Protein AF-A0A0S9C1H2-F1 (afdb_monomer)

Mean predicted aligned error: 11.27 Å

Sequence (75 aa):
MAYRLFTGPDDRAFCERVSAALAEGYVLHGNPSATYNGINVIAAQAVVLPAAVASADAAVANAVDDLEFDGEGHA

Secondary structure (DSSP, 8-state):
--EEEEEEESSHHHHHHHHHHHHTT-EE-S--EEEE-SSSEEEEEEEE-HHHHHHHHHHHHHHHHTT--------

Foldseek 3Di:
DFKDKDKDFPDPVSVVVVVVVVVVQWDWDDDWDWDDPPPTIMIMTMTGHVVVVVVVVVVVVVVVVVPPDPPPDDD

pLDDT: mean 80.56, std 14.83, range [50.22, 95.0]

Solvent-accessible surface area (backbone atoms only — not comparable to full-atom values): 4493 Å² total; per-residue (Å²): 132,42,66,48,75,48,72,42,56,76,44,70,70,48,54,50,54,55,50,50,42,44,75,74,58,30,41,75,54,73,77,72,48,76,49,74,75,88,84,52,48,34,32,34,42,41,33,30,31,58,77,51,49,53,55,50,52,51,52,51,55,54,58,57,62,78,60,72,70,85,75,77,85,80,134

Nearest PDB structures (foldseek):
  2zho-assembly2_C  TM=4.070E-01  e=1.874E-01  Thermus thermophilus
  8ucg-assembly1_B  TM=5.460E-01  e=6.797E-01  Palaeococcus pacificus DY20341
  3ibw-assembly1_B  TM=4.190E-01  e=7.785E-01  Chlorobaculum tepidum
  3ab4-assembly2_F  TM=4.426E-01  e=6.797E-01  Corynebacterium glutamicum
  3ta0-assembly2_E  TM=3.813E-01  e=5.198E+00  Archaeoglobus fulgidus DSM 4304

Radius of gyration: 20.22 Å; Cα contacts (8 Å, |Δi|>4): 89; chains: 1; bounding box: 68×20×34 Å

Structure (mmCIF, N/CA/C/O backbone):
data_AF-A0A0S9C1H2-F1
#
_entry.id   AF-A0A0S9C1H2-F1
#
loop_
_atom_site.group_PDB
_atom_site.id
_atom_site.type_symbol
_atom_site.label_atom_id
_atom_site.label_alt_id
_atom_site.label_comp_id
_atom_site.label_asym_id
_atom_site.label_entity_id
_atom_site.label_seq_id
_atom_site.pdbx_PDB_ins_code
_atom_site.Cartn_x
_atom_site.Cartn_y
_atom_site.Cartn_z
_atom_site.occupancy
_atom_site.B_iso_or_equiv
_atom_site.auth_seq_id
_atom_site.auth_comp_id
_atom_site.auth_asym_id
_atom_site.auth_atom_id
_atom_site.pdbx_PDB_model_num
ATOM 1 N N . MET A 1 1 ? -11.638 10.409 3.448 1.00 57.72 1 MET A N 1
ATOM 2 C CA . MET A 1 1 ? -11.748 9.281 2.496 1.00 57.72 1 MET A CA 1
ATOM 3 C C . MET A 1 1 ? -10.878 8.152 3.022 1.00 57.72 1 MET A C 1
ATOM 5 O O . MET A 1 1 ? -9.714 8.398 3.295 1.00 57.72 1 MET A O 1
ATOM 9 N N . ALA A 1 2 ? -11.458 6.972 3.251 1.00 83.00 2 ALA A N 1
ATOM 10 C CA . ALA A 1 2 ? -10.813 5.852 3.946 1.00 83.00 2 ALA A CA 1
ATOM 11 C C . ALA A 1 2 ? -9.870 5.023 3.071 1.00 83.00 2 ALA A C 1
ATOM 13 O O . ALA A 1 2 ? -9.224 4.129 3.587 1.00 83.00 2 ALA A O 1
ATOM 14 N N . TYR A 1 3 ? -9.848 5.244 1.760 1.00 85.94 3 TYR A N 1
ATOM 15 C CA . TYR A 1 3 ? -9.230 4.351 0.787 1.00 85.94 3 TYR A CA 1
ATOM 16 C C . TYR A 1 3 ? -8.196 5.104 -0.039 1.00 85.94 3 TYR A C 1
ATOM 18 O O . TYR A 1 3 ? -8.454 6.224 -0.490 1.00 85.94 3 TYR A O 1
ATOM 26 N N . ARG A 1 4 ? -7.048 4.471 -0.274 1.00 89.81 4 ARG A N 1
ATOM 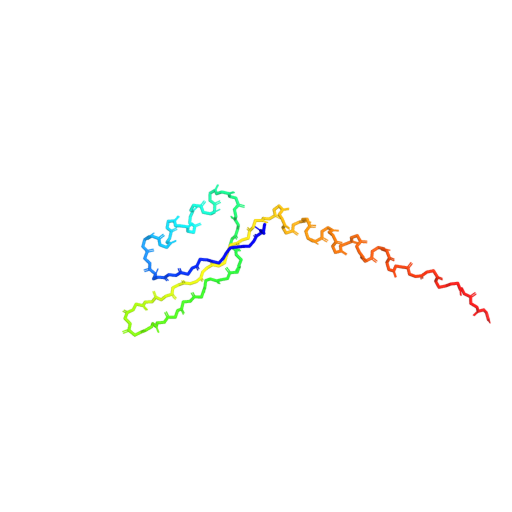27 C CA . ARG A 1 4 ? -5.996 4.987 -1.144 1.00 89.81 4 ARG A CA 1
ATOM 28 C C . ARG A 1 4 ? -5.416 3.854 -1.981 1.00 89.81 4 ARG A C 1
ATOM 30 O O . ARG A 1 4 ? -5.004 2.830 -1.446 1.00 89.81 4 ARG A O 1
ATOM 37 N N . LEU A 1 5 ? -5.359 4.056 -3.293 1.00 91.38 5 LEU A N 1
ATOM 38 C CA . LEU A 1 5 ? -4.706 3.137 -4.220 1.00 91.38 5 LEU A CA 1
ATOM 39 C C . LEU A 1 5 ? -3.338 3.699 -4.603 1.00 91.38 5 LEU A C 1
ATOM 41 O O . LEU A 1 5 ? -3.249 4.789 -5.168 1.00 91.38 5 LEU A O 1
ATOM 45 N N . PHE A 1 6 ? -2.277 2.959 -4.305 1.00 91.88 6 PHE A N 1
ATOM 46 C CA . PHE A 1 6 ? -0.943 3.249 -4.813 1.00 91.88 6 PHE A CA 1
ATOM 47 C C . PHE A 1 6 ? -0.715 2.469 -6.096 1.00 91.88 6 PHE A C 1
ATOM 49 O O . PHE A 1 6 ? -0.960 1.267 -6.135 1.00 91.88 6 PHE A O 1
ATOM 56 N N . THR A 1 7 ? -0.203 3.141 -7.123 1.00 93.81 7 THR A N 1
ATOM 57 C CA . THR A 1 7 ? 0.204 2.520 -8.387 1.00 93.81 7 THR A CA 1
ATOM 58 C C . THR A 1 7 ? 1.571 3.044 -8.793 1.00 93.81 7 THR A C 1
ATOM 60 O O . THR A 1 7 ? 1.849 4.234 -8.625 1.00 93.81 7 THR A O 1
ATOM 63 N N . GLY A 1 8 ? 2.420 2.196 -9.352 1.00 92.12 8 GLY A N 1
ATOM 64 C CA . GLY A 1 8 ? 3.721 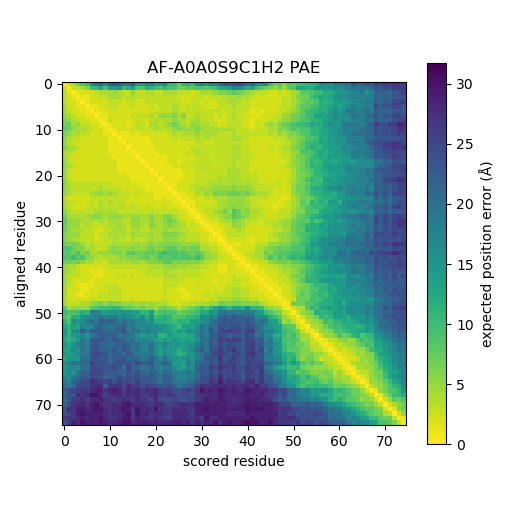2.608 -9.865 1.00 92.12 8 GLY A CA 1
ATOM 65 C C . GLY A 1 8 ? 4.578 1.415 -10.267 1.00 92.12 8 GLY A C 1
ATOM 66 O O . GLY A 1 8 ? 4.115 0.284 -10.158 1.00 92.12 8 GLY A O 1
ATOM 67 N N . PRO A 1 9 ? 5.806 1.648 -10.752 1.00 91.81 9 PRO A N 1
ATOM 68 C CA . PRO A 1 9 ? 6.759 0.564 -10.943 1.00 91.81 9 PRO A CA 1
ATOM 69 C C . PRO A 1 9 ? 6.990 -0.199 -9.630 1.00 91.81 9 PRO A C 1
ATOM 71 O O . PRO A 1 9 ? 6.876 0.373 -8.549 1.00 91.81 9 PRO A O 1
ATOM 74 N N . ASP A 1 10 ? 7.283 -1.492 -9.733 1.00 90.50 10 ASP A N 1
ATOM 75 C CA . ASP A 1 10 ? 7.686 -2.324 -8.597 1.00 90.50 10 ASP A CA 1
ATOM 76 C C . ASP A 1 10 ? 9.119 -1.963 -8.177 1.00 90.50 10 ASP A C 1
ATOM 78 O O . ASP A 1 10 ? 10.102 -2.569 -8.604 1.00 90.50 10 ASP A O 1
ATOM 82 N N . ASP A 1 11 ? 9.243 -0.873 -7.422 1.00 92.06 11 ASP A N 1
ATOM 83 C CA . ASP A 1 11 ? 10.515 -0.293 -7.014 1.00 92.06 11 ASP A CA 1
ATOM 84 C C . ASP A 1 11 ? 10.528 0.106 -5.530 1.00 92.06 11 ASP A C 1
ATOM 86 O O . ASP A 1 11 ? 9.512 0.100 -4.829 1.00 92.06 11 ASP A O 1
ATOM 90 N N . ARG A 1 12 ? 11.709 0.484 -5.024 1.00 93.50 12 ARG A N 1
ATOM 91 C CA . ARG A 1 12 ? 11.869 0.862 -3.611 1.00 93.50 12 ARG A CA 1
ATOM 92 C C . ARG A 1 12 ? 10.956 2.026 -3.224 1.00 93.50 12 ARG A C 1
ATOM 94 O O . ARG A 1 12 ? 10.394 1.995 -2.134 1.00 93.50 12 ARG A O 1
ATOM 101 N N . ALA A 1 13 ? 10.760 3.003 -4.113 1.00 92.50 13 ALA A N 1
ATOM 102 C CA . ALA A 1 13 ? 9.892 4.138 -3.825 1.00 92.50 13 ALA A CA 1
ATOM 103 C C . ALA A 1 13 ? 8.424 3.707 -3.675 1.00 92.50 13 ALA A C 1
ATOM 105 O O . ALA A 1 13 ? 7.701 4.263 -2.846 1.00 92.50 13 ALA A O 1
ATOM 106 N N . PHE A 1 14 ? 7.964 2.706 -4.435 1.00 91.88 14 PHE A N 1
ATOM 107 C CA . PHE A 1 14 ? 6.647 2.108 -4.225 1.00 91.88 14 PHE A CA 1
ATOM 108 C C . PHE A 1 14 ? 6.538 1.457 -2.841 1.00 91.88 14 PHE A C 1
ATOM 110 O O . PHE A 1 14 ? 5.619 1.791 -2.087 1.00 91.88 14 PHE A O 1
ATOM 117 N N . CYS A 1 15 ? 7.499 0.605 -2.475 1.00 91.81 15 CYS A N 1
ATOM 118 C CA . CYS A 1 15 ? 7.529 -0.051 -1.166 1.00 91.81 15 CYS A CA 1
ATOM 119 C C . CYS A 1 15 ? 7.568 0.950 -0.001 1.00 91.81 15 CYS A C 1
ATOM 121 O O . CYS A 1 15 ? 6.860 0.764 0.989 1.00 91.81 15 CYS A 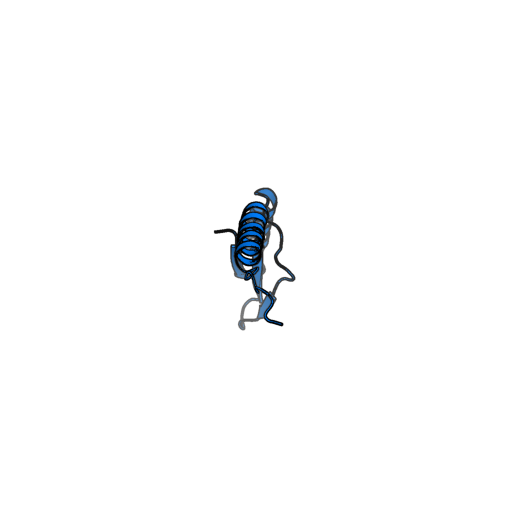O 1
ATOM 123 N N . GLU A 1 16 ? 8.339 2.033 -0.117 1.00 94.38 16 GLU A N 1
ATOM 124 C CA . GLU A 1 16 ? 8.409 3.099 0.891 1.00 94.38 16 GLU A CA 1
ATOM 125 C C . GLU A 1 16 ? 7.061 3.804 1.074 1.00 94.38 16 GLU A C 1
ATOM 127 O O . GLU A 1 16 ? 6.625 3.998 2.207 1.00 94.38 16 GLU A O 1
ATOM 132 N N . ARG A 1 17 ? 6.348 4.126 -0.016 1.00 93.12 17 ARG A N 1
ATOM 133 C CA . ARG A 1 17 ? 5.019 4.757 0.069 1.00 93.12 17 ARG A CA 1
ATOM 134 C C . ARG A 1 17 ? 3.984 3.862 0.745 1.00 93.12 17 ARG A C 1
ATOM 136 O O . ARG A 1 17 ? 3.208 4.350 1.563 1.00 93.12 17 ARG A O 1
ATOM 143 N N . VAL A 1 18 ? 3.968 2.571 0.409 1.00 91.19 18 VAL A N 1
ATOM 144 C CA . VAL A 1 18 ? 3.062 1.605 1.051 1.00 91.19 18 VAL A CA 1
ATOM 145 C C . VAL A 1 18 ? 3.417 1.458 2.531 1.00 91.19 18 VAL A C 1
ATOM 147 O O . VAL A 1 18 ? 2.529 1.502 3.377 1.00 91.19 18 VAL A O 1
ATOM 150 N N . SER A 1 19 ? 4.707 1.365 2.859 1.00 92.62 19 SER A N 1
ATOM 151 C CA . SER A 1 19 ? 5.177 1.244 4.246 1.00 92.62 19 SER A CA 1
ATOM 152 C C . SER A 1 19 ? 4.858 2.483 5.084 1.00 92.62 19 SER A C 1
ATOM 154 O O . SER A 1 19 ? 4.467 2.350 6.240 1.00 92.62 19 SER A O 1
ATOM 156 N N . ALA A 1 20 ? 4.966 3.682 4.504 1.00 93.75 20 ALA A N 1
ATOM 157 C CA . ALA A 1 20 ? 4.571 4.924 5.162 1.00 93.75 20 ALA A CA 1
ATOM 158 C C . ALA A 1 20 ? 3.074 4.922 5.502 1.00 93.75 20 ALA A C 1
ATOM 160 O O . ALA A 1 20 ? 2.713 5.162 6.650 1.00 93.75 20 ALA A O 1
ATOM 161 N N . ALA A 1 21 ? 2.216 4.530 4.555 1.00 90.56 21 ALA A N 1
ATOM 162 C CA . ALA A 1 21 ? 0.782 4.425 4.811 1.00 90.56 21 ALA A CA 1
ATOM 163 C C . ALA A 1 21 ? 0.460 3.401 5.916 1.00 90.56 21 ALA A C 1
ATOM 165 O O . ALA A 1 21 ? -0.400 3.650 6.759 1.00 90.56 21 ALA A O 1
ATOM 166 N N . LEU A 1 22 ? 1.174 2.272 5.957 1.00 88.75 22 LEU A N 1
ATOM 167 C CA . LEU A 1 22 ? 1.042 1.298 7.046 1.00 88.75 22 LEU A CA 1
ATOM 168 C C . LEU A 1 22 ? 1.446 1.895 8.405 1.00 88.75 22 LEU A C 1
ATOM 170 O O . LEU A 1 22 ? 0.757 1.671 9.398 1.00 88.75 22 LEU A O 1
ATOM 174 N N . ALA A 1 23 ? 2.515 2.694 8.455 1.00 90.81 23 ALA A N 1
ATOM 175 C CA . ALA A 1 23 ? 2.938 3.392 9.672 1.00 90.81 23 ALA A CA 1
ATOM 176 C C . ALA A 1 23 ? 1.937 4.474 10.123 1.00 90.81 23 ALA A C 1
ATOM 178 O O . ALA A 1 23 ? 1.796 4.724 11.317 1.00 90.81 23 ALA A O 1
ATOM 179 N N . GLU A 1 24 ? 1.203 5.076 9.185 1.00 89.19 24 GLU A N 1
ATOM 180 C CA . GLU A 1 24 ? 0.106 6.017 9.451 1.00 89.19 24 GLU A CA 1
ATOM 181 C C . GLU A 1 24 ? -1.181 5.327 9.955 1.00 89.19 24 GLU A C 1
ATOM 183 O O . GLU A 1 24 ? -2.164 6.001 10.263 1.00 89.19 24 GLU A O 1
ATOM 188 N N . GLY A 1 25 ? -1.195 3.992 10.059 1.00 88.56 25 GLY A N 1
ATOM 189 C CA . GLY A 1 25 ? -2.329 3.214 10.566 1.00 88.56 25 GLY A CA 1
ATOM 190 C C . GLY A 1 25 ? -3.304 2.731 9.491 1.00 88.56 25 GLY A C 1
ATOM 191 O O . GLY A 1 25 ? -4.387 2.242 9.822 1.00 88.56 25 GLY A O 1
ATOM 192 N N . TYR A 1 26 ? -2.947 2.842 8.209 1.00 90.56 26 TYR A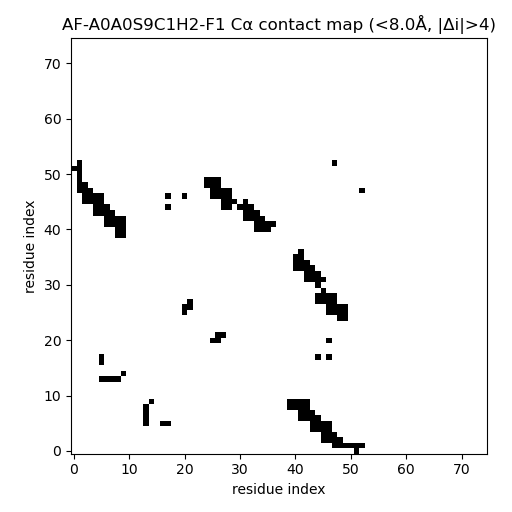 N 1
ATOM 193 C CA . TYR A 1 26 ? -3.682 2.156 7.150 1.00 90.56 26 TYR A CA 1
ATOM 194 C C . TYR A 1 26 ? -3.385 0.651 7.183 1.00 90.56 26 TYR A C 1
ATOM 196 O O . TYR A 1 26 ? -2.338 0.206 7.646 1.00 90.56 26 TYR A O 1
ATOM 204 N N . VAL A 1 27 ? -4.301 -0.143 6.640 1.00 90.94 27 VAL A N 1
ATOM 205 C CA . VAL A 1 27 ? -4.167 -1.591 6.463 1.00 90.94 27 VAL A CA 1
ATOM 206 C C . VAL A 1 27 ? -4.260 -1.953 4.985 1.00 90.94 27 VAL A C 1
ATOM 208 O O . VAL A 1 27 ? -4.909 -1.255 4.203 1.00 90.94 27 VAL A O 1
ATOM 211 N N . LEU A 1 28 ? -3.603 -3.041 4.581 1.00 91.19 28 LEU A N 1
ATOM 212 C CA . LEU A 1 28 ? -3.662 -3.526 3.202 1.00 91.19 28 LEU A CA 1
ATOM 213 C C . LEU A 1 28 ? -5.075 -4.011 2.875 1.00 91.19 28 LEU A C 1
ATOM 215 O O . LEU A 1 28 ? -5.655 -4.815 3.603 1.00 91.19 28 LEU A O 1
ATOM 219 N N . HIS A 1 29 ? -5.615 -3.543 1.754 1.00 89.12 29 HIS A N 1
ATOM 220 C CA . HIS A 1 29 ? -6.906 -3.986 1.252 1.00 89.12 29 HIS A CA 1
ATOM 221 C C . HIS A 1 29 ? -6.703 -5.100 0.220 1.00 89.12 29 HIS A C 1
ATOM 223 O O . HIS A 1 29 ? -6.617 -4.847 -0.984 1.00 89.12 29 HIS A O 1
ATOM 229 N N . GLY A 1 30 ? -6.617 -6.335 0.716 1.00 87.50 30 GLY A N 1
ATOM 230 C CA . GLY A 1 30 ? -6.402 -7.527 -0.102 1.00 87.50 30 GLY A CA 1
ATOM 231 C C . GLY A 1 30 ? -5.000 -7.610 -0.714 1.00 87.50 30 GLY A C 1
ATOM 232 O O . GLY A 1 30 ? -4.057 -6.949 -0.269 1.00 87.50 30 GLY A O 1
ATOM 233 N N . ASN A 1 31 ? -4.873 -8.458 -1.735 1.00 89.69 31 ASN A N 1
ATOM 234 C CA . ASN A 1 31 ? -3.596 -8.776 -2.366 1.00 89.69 31 ASN A CA 1
ATOM 235 C C . ASN A 1 31 ? -3.158 -7.674 -3.352 1.00 89.69 31 ASN A C 1
ATOM 237 O O . ASN A 1 31 ? -4.012 -7.071 -4.009 1.00 89.69 31 ASN A O 1
ATOM 241 N N . PRO A 1 32 ? -1.842 -7.442 -3.514 1.00 89.69 32 PRO A N 1
ATOM 242 C CA . PRO A 1 32 ? -1.326 -6.561 -4.555 1.00 89.69 32 PRO A CA 1
ATOM 243 C C . PRO A 1 32 ? -1.652 -7.107 -5.946 1.00 89.69 32 PRO A C 1
ATOM 245 O O . PRO A 1 32 ? -1.632 -8.316 -6.183 1.00 89.69 32 PRO A O 1
ATOM 248 N N . SER A 1 33 ? -1.883 -6.199 -6.888 1.00 92.50 33 SER A N 1
ATOM 249 C CA . SER A 1 33 ? -1.970 -6.504 -8.314 1.00 92.50 33 SER A CA 1
ATOM 250 C C . SER A 1 33 ? -0.688 -6.048 -8.999 1.00 92.50 33 SER A C 1
ATOM 252 O O . SER A 1 33 ? -0.252 -4.922 -8.789 1.00 92.50 33 SER A O 1
ATOM 254 N N . ALA A 1 34 ? -0.098 -6.879 -9.853 1.00 93.12 34 ALA A N 1
ATOM 255 C CA . ALA A 1 34 ? 1.085 -6.522 -10.631 1.00 93.12 34 ALA A CA 1
ATOM 256 C C . ALA A 1 34 ? 0.862 -6.855 -12.109 1.00 93.12 34 ALA A C 1
ATOM 258 O O . ALA A 1 34 ? 0.343 -7.921 -12.434 1.00 93.12 34 ALA A O 1
ATOM 259 N N . THR A 1 35 ? 1.242 -5.949 -13.009 1.00 94.19 35 THR A N 1
ATOM 260 C CA . THR A 1 35 ? 1.154 -6.158 -14.461 1.00 94.19 35 THR A CA 1
ATOM 261 C C . THR A 1 35 ? 2.408 -5.661 -15.164 1.00 94.19 35 THR A C 1
ATOM 263 O O . THR A 1 35 ? 3.008 -4.679 -14.741 1.00 94.19 35 THR A O 1
ATOM 266 N N . TYR A 1 36 ? 2.824 -6.314 -16.244 1.00 93.38 36 TYR A N 1
ATOM 267 C CA . TYR A 1 36 ? 4.006 -5.907 -17.004 1.00 93.38 36 TYR A CA 1
ATOM 268 C C . TYR A 1 36 ? 3.607 -5.006 -18.176 1.00 93.38 36 TYR A C 1
ATOM 270 O O . TYR A 1 36 ? 2.792 -5.399 -19.007 1.00 93.38 36 TYR A O 1
ATOM 278 N N . ASN A 1 37 ? 4.187 -3.805 -18.267 1.00 89.19 37 ASN A N 1
ATOM 279 C CA . ASN A 1 37 ? 3.845 -2.830 -19.313 1.00 89.19 37 ASN A CA 1
ATOM 280 C C . ASN A 1 37 ? 4.760 -2.880 -20.554 1.00 89.19 37 ASN A C 1
ATOM 282 O O . ASN A 1 37 ? 4.737 -1.957 -21.365 1.00 89.19 37 ASN A O 1
ATOM 286 N N . GLY A 1 38 ? 5.595 -3.915 -20.686 1.00 90.75 38 GLY A N 1
ATOM 287 C CA . GLY A 1 38 ? 6.589 -4.032 -21.761 1.00 90.75 38 GLY A CA 1
ATOM 288 C C . GLY A 1 38 ? 7.962 -3.442 -21.424 1.00 90.75 38 GLY A C 1
ATOM 289 O O . GLY A 1 38 ? 8.910 -3.666 -22.170 1.00 90.75 38 GLY A O 1
ATOM 290 N N . ILE A 1 39 ? 8.089 -2.718 -20.307 1.00 91.50 39 ILE A N 1
ATOM 291 C CA . ILE A 1 39 ? 9.362 -2.153 -19.834 1.00 91.50 39 ILE A CA 1
ATOM 292 C C . ILE A 1 39 ? 9.579 -2.520 -18.366 1.00 91.50 39 ILE A C 1
ATOM 294 O O . ILE A 1 39 ? 10.589 -3.128 -18.025 1.00 91.50 39 ILE A O 1
ATOM 298 N N . ASN A 1 40 ? 8.609 -2.209 -17.508 1.00 91.31 40 ASN A N 1
ATOM 299 C CA . ASN A 1 40 ? 8.659 -2.440 -16.070 1.00 91.31 40 ASN A CA 1
ATOM 300 C C . ASN A 1 40 ? 7.414 -3.195 -15.593 1.00 91.31 40 ASN A C 1
ATOM 302 O O . 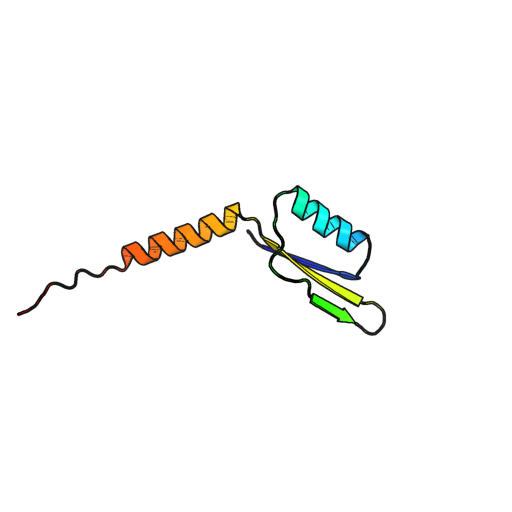ASN A 1 40 ? 6.346 -3.145 -16.213 1.00 91.31 40 ASN A O 1
ATOM 306 N N . VAL A 1 41 ? 7.546 -3.866 -14.451 1.00 94.06 41 VAL A N 1
ATOM 307 C CA . VAL A 1 41 ? 6.391 -4.358 -13.699 1.00 94.06 41 VAL A CA 1
ATOM 308 C C . VAL A 1 41 ? 5.765 -3.169 -12.983 1.00 94.06 41 VAL A C 1
ATOM 310 O O . VAL A 1 41 ? 6.451 -2.424 -12.292 1.00 94.06 41 VAL A O 1
ATOM 313 N N . ILE A 1 42 ? 4.469 -2.974 -13.187 1.00 94.38 42 ILE A N 1
ATOM 314 C CA . ILE A 1 42 ? 3.645 -1.974 -12.525 1.00 94.38 42 ILE A CA 1
ATOM 315 C C . ILE A 1 42 ? 2.864 -2.678 -11.421 1.00 94.38 42 ILE A C 1
ATOM 317 O O . ILE A 1 42 ? 2.010 -3.519 -11.704 1.00 94.38 42 ILE A O 1
ATOM 321 N N . ALA A 1 43 ? 3.165 -2.327 -10.177 1.00 93.94 43 ALA A N 1
ATOM 322 C CA . ALA A 1 43 ? 2.462 -2.781 -8.993 1.00 93.94 43 ALA A CA 1
ATOM 323 C C . ALA A 1 43 ? 1.346 -1.797 -8.610 1.00 93.94 43 ALA A C 1
ATOM 325 O O . ALA A 1 43 ? 1.457 -0.575 -8.758 1.00 93.94 43 ALA A O 1
ATOM 326 N N . ALA A 1 44 ? 0.258 -2.350 -8.094 1.00 93.94 44 ALA A N 1
ATOM 327 C CA . ALA A 1 44 ? -0.877 -1.642 -7.546 1.00 93.94 44 ALA A CA 1
ATOM 328 C C . ALA A 1 44 ? -1.254 -2.267 -6.199 1.00 93.94 44 ALA A C 1
ATOM 330 O O . ALA A 1 44 ? -1.514 -3.467 -6.110 1.00 93.94 44 ALA A O 1
ATOM 331 N N . GLN A 1 45 ? -1.300 -1.447 -5.151 1.00 95.00 4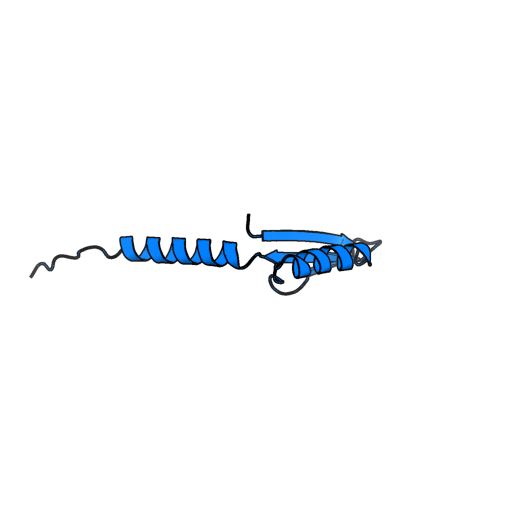5 GLN A N 1
ATOM 332 C CA . GLN A 1 45 ? -1.686 -1.867 -3.807 1.00 95.00 45 GLN A CA 1
ATOM 333 C C . GLN A 1 45 ? -2.682 -0.871 -3.228 1.00 95.00 45 GLN A C 1
ATOM 335 O O . GLN A 1 45 ? -2.406 0.327 -3.122 1.00 95.00 45 GLN A O 1
ATOM 340 N N . ALA A 1 46 ? -3.843 -1.382 -2.832 1.00 93.38 46 ALA A N 1
ATOM 341 C CA . ALA A 1 46 ? -4.837 -0.615 -2.105 1.00 93.38 46 ALA A CA 1
ATOM 342 C C . ALA A 1 46 ? -4.562 -0.674 -0.599 1.00 93.38 46 ALA A C 1
ATOM 344 O O . ALA A 1 46 ? -4.223 -1.732 -0.059 1.00 93.38 46 ALA A O 1
ATOM 345 N N . VAL A 1 47 ? -4.747 0.458 0.073 1.00 92.44 47 VAL A N 1
ATOM 346 C CA . VAL A 1 47 ? -4.720 0.576 1.530 1.00 92.44 47 VAL A CA 1
ATOM 347 C C . VAL A 1 47 ? -5.991 1.262 2.017 1.00 92.44 47 VAL A C 1
ATOM 349 O O . VAL A 1 47 ? -6.518 2.161 1.355 1.00 92.44 47 VAL A O 1
ATOM 352 N N . VAL A 1 48 ? -6.486 0.845 3.178 1.00 91.25 48 VAL A N 1
ATOM 353 C CA . VAL A 1 48 ? -7.676 1.417 3.811 1.00 91.25 48 VAL A CA 1
ATOM 354 C C . VAL A 1 48 ? -7.406 1.813 5.254 1.00 91.25 48 VAL A C 1
ATOM 356 O O . VAL A 1 48 ? -6.646 1.152 5.946 1.00 91.25 48 VAL A O 1
ATOM 359 N N . LEU A 1 49 ? -8.024 2.892 5.719 1.00 89.00 49 LEU A N 1
ATOM 360 C CA . LEU A 1 49 ? -7.962 3.335 7.103 1.00 89.00 49 LEU A CA 1
ATOM 361 C C . LEU A 1 49 ? -9.140 2.716 7.877 1.00 89.00 49 LEU A C 1
ATOM 363 O O . LEU A 1 49 ? -10.288 3.093 7.613 1.00 89.00 49 LEU A O 1
ATOM 367 N N . PRO A 1 50 ? -8.894 1.813 8.846 1.00 74.94 50 PRO A N 1
ATOM 368 C CA . PRO A 1 50 ? -9.955 1.088 9.551 1.00 74.94 50 PRO A CA 1
ATOM 369 C C . PRO A 1 50 ? -10.971 2.004 10.239 1.00 74.94 50 PRO A C 1
ATOM 371 O O . PRO A 1 50 ? -12.167 1.736 10.199 1.00 74.94 50 PRO A O 1
ATOM 374 N N . ALA A 1 51 ? -10.514 3.128 10.803 1.00 67.38 51 ALA A N 1
ATOM 375 C CA . ALA A 1 51 ? -11.370 4.088 11.504 1.00 67.38 51 ALA A CA 1
ATOM 376 C C . ALA A 1 51 ? -12.492 4.661 10.619 1.00 67.38 51 ALA A C 1
ATOM 378 O O . ALA A 1 51 ? -13.582 4.956 11.101 1.00 67.38 51 ALA A O 1
ATOM 379 N N . ALA A 1 52 ? -12.250 4.786 9.314 1.00 59.56 52 ALA A N 1
ATOM 380 C CA . ALA A 1 52 ? -13.245 5.291 8.378 1.00 59.56 52 ALA A CA 1
ATOM 381 C C . ALA A 1 52 ? -14.082 4.168 7.731 1.00 59.56 52 ALA A C 1
ATOM 383 O O . ALA A 1 52 ? -15.187 4.438 7.269 1.00 59.56 52 ALA A O 1
ATOM 384 N N . VAL A 1 53 ? -13.610 2.915 7.758 1.00 56.44 53 VAL A N 1
ATOM 385 C CA . VAL A 1 53 ? -14.413 1.732 7.390 1.00 56.44 53 VAL A CA 1
ATOM 386 C C . VAL A 1 53 ? -15.426 1.406 8.492 1.00 56.44 53 VAL A C 1
ATOM 388 O O . VAL A 1 53 ? -16.593 1.196 8.187 1.00 56.44 53 VAL A O 1
ATOM 391 N N . ALA A 1 54 ? -15.028 1.480 9.767 1.00 57.16 54 ALA A N 1
ATOM 392 C CA . ALA A 1 54 ? -15.931 1.302 10.908 1.00 57.16 54 ALA A CA 1
ATOM 393 C C . ALA A 1 54 ? -17.061 2.347 10.933 1.00 57.16 54 ALA A C 1
ATOM 395 O O . ALA A 1 54 ? -18.197 2.022 11.255 1.00 57.16 54 ALA A O 1
ATOM 396 N N . SER A 1 55 ? -16.779 3.593 10.533 1.00 55.81 55 SER A N 1
ATOM 397 C CA . SER A 1 55 ? -17.810 4.631 10.394 1.00 55.81 55 SER A CA 1
ATOM 398 C C . SER A 1 55 ? -18.797 4.353 9.255 1.00 55.81 55 SER A C 1
ATOM 400 O O . SER A 1 55 ? -19.950 4.763 9.360 1.00 55.81 55 SER A O 1
ATOM 402 N N . ALA A 1 56 ? -18.363 3.707 8.170 1.00 58.53 56 ALA A N 1
ATOM 403 C CA . ALA A 1 56 ? -19.241 3.349 7.060 1.00 58.53 56 ALA A CA 1
ATOM 404 C C . ALA A 1 56 ? -20.103 2.126 7.403 1.00 58.53 56 ALA A C 1
ATOM 406 O O . ALA A 1 56 ? -21.300 2.137 7.137 1.00 58.53 56 ALA A O 1
ATOM 407 N N . ASP A 1 57 ? -19.514 1.118 8.050 1.00 58.00 57 ASP A N 1
ATOM 408 C CA . ASP A 1 57 ? -20.224 -0.070 8.535 1.00 58.00 57 ASP A CA 1
ATOM 409 C C . ASP A 1 57 ? -21.263 0.295 9.605 1.00 58.00 57 ASP A C 1
ATOM 411 O O . ASP A 1 57 ? -22.427 -0.080 9.495 1.00 58.00 57 ASP A O 1
ATOM 415 N N . ALA A 1 58 ? -20.897 1.159 10.559 1.00 58.97 58 ALA A N 1
ATOM 416 C CA . ALA A 1 58 ? -21.839 1.697 11.535 1.00 58.97 58 ALA A CA 1
ATOM 417 C C . ALA A 1 58 ? -22.973 2.496 10.870 1.00 58.97 58 ALA A C 1
ATOM 419 O O . ALA A 1 58 ? -24.123 2.373 11.277 1.00 58.97 58 ALA A O 1
ATOM 420 N N . ALA A 1 59 ? -22.693 3.298 9.838 1.00 60.44 59 ALA A N 1
ATOM 421 C CA . ALA A 1 59 ? -23.743 4.021 9.117 1.00 60.44 59 ALA A CA 1
ATOM 422 C C . ALA A 1 59 ? -24.707 3.073 8.379 1.00 60.44 59 ALA A C 1
ATOM 424 O O . ALA A 1 59 ? -25.911 3.309 8.386 1.00 60.44 59 ALA A O 1
ATOM 425 N N . VAL A 1 6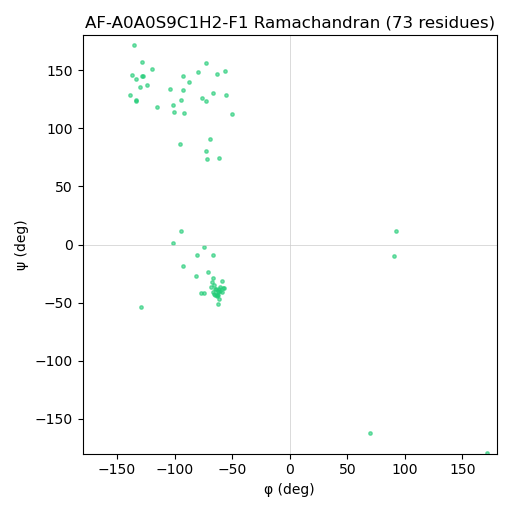0 ? -24.198 1.983 7.792 1.00 62.38 60 VAL A N 1
ATOM 426 C CA . VAL A 1 60 ? -25.024 0.929 7.181 1.00 62.38 60 VAL A CA 1
ATOM 427 C C . VAL A 1 60 ? -25.861 0.206 8.239 1.00 62.38 60 VAL A C 1
ATOM 429 O O . VAL A 1 60 ? -27.048 0.000 8.017 1.00 62.38 60 VAL A O 1
ATOM 432 N N . ALA A 1 61 ? -25.280 -0.115 9.398 1.00 61.25 61 ALA A N 1
ATOM 433 C CA . ALA A 1 61 ? -25.983 -0.752 10.511 1.00 61.25 61 ALA A CA 1
ATOM 434 C C . ALA A 1 61 ? -27.129 0.117 11.068 1.00 61.25 61 ALA A C 1
ATOM 436 O O . ALA A 1 61 ? -28.204 -0.398 11.345 1.00 61.25 61 ALA A O 1
ATOM 437 N N . ASN A 1 62 ? -26.940 1.437 11.176 1.00 59.50 62 ASN A N 1
ATOM 438 C CA . ASN A 1 62 ? -28.026 2.343 11.578 1.00 59.50 62 ASN A CA 1
ATOM 439 C C . ASN A 1 62 ? -29.116 2.442 10.497 1.00 59.50 62 ASN A C 1
ATOM 441 O O . ASN A 1 62 ? -30.294 2.512 10.813 1.00 59.50 62 ASN A O 1
ATOM 445 N N . ALA A 1 63 ? -28.744 2.414 9.214 1.00 65.69 63 ALA A N 1
ATOM 446 C 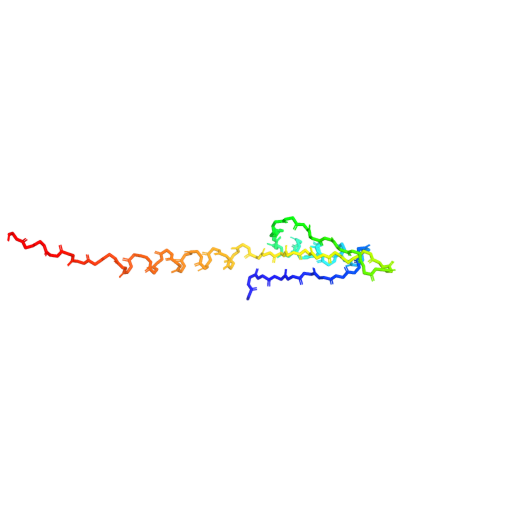CA . ALA A 1 63 ? -29.716 2.498 8.126 1.00 65.69 63 ALA A CA 1
ATOM 447 C C . ALA A 1 63 ? -30.586 1.237 7.973 1.00 65.69 63 ALA A C 1
ATOM 449 O O . ALA A 1 63 ? -31.663 1.332 7.394 1.00 65.69 63 ALA A O 1
ATOM 450 N N . VAL A 1 64 ? -30.134 0.065 8.440 1.00 63.75 64 VAL A N 1
ATOM 451 C CA . VAL A 1 64 ? -30.957 -1.161 8.444 1.00 63.75 64 VAL A CA 1
ATOM 452 C C . VAL A 1 64 ? -31.917 -1.232 9.634 1.00 63.75 64 VAL A C 1
ATOM 454 O O . VAL A 1 64 ? -32.972 -1.838 9.486 1.00 63.75 64 VAL A O 1
ATOM 457 N N . ASP A 1 65 ? -31.587 -0.592 10.760 1.00 60.12 65 ASP A N 1
ATOM 458 C CA . ASP A 1 65 ? -32.455 -0.476 11.948 1.00 60.12 65 ASP A CA 1
ATOM 459 C C . ASP A 1 65 ? -33.705 0.376 11.642 1.00 60.12 65 ASP A C 1
ATOM 461 O O . ASP A 1 65 ? -34.828 -0.019 11.937 1.00 60.12 65 ASP A O 1
ATOM 465 N N . ASP A 1 66 ? -33.535 1.471 10.891 1.00 61.00 66 ASP A N 1
ATOM 466 C CA . ASP A 1 66 ? -34.626 2.352 10.431 1.00 61.00 66 ASP A CA 1
ATOM 467 C C . ASP A 1 66 ? -35.598 1.694 9.419 1.00 61.00 66 ASP A C 1
ATOM 469 O O . ASP A 1 66 ? -36.626 2.276 9.066 1.00 61.00 66 ASP A O 1
ATOM 473 N N . LEU A 1 67 ? -35.283 0.497 8.908 1.00 66.25 67 LEU A N 1
ATOM 474 C CA . LEU A 1 67 ? -36.087 -0.208 7.900 1.00 66.25 67 LEU A CA 1
ATOM 475 C C . LEU A 1 67 ? -36.959 -1.336 8.475 1.00 66.25 67 LEU A C 1
ATOM 477 O O . LEU A 1 67 ? -37.670 -1.986 7.699 1.00 66.25 67 LEU A O 1
ATOM 481 N N . GLU A 1 68 ? -36.956 -1.573 9.792 1.00 64.69 68 GLU A N 1
ATOM 482 C CA . GLU A 1 68 ? -37.935 -2.465 10.426 1.00 64.69 68 GLU A CA 1
ATOM 483 C C . GLU A 1 68 ? -39.331 -1.821 10.381 1.00 64.69 68 GLU A C 1
ATOM 485 O O . GLU A 1 68 ? -39.739 -1.025 11.220 1.00 64.69 68 GLU A O 1
ATOM 490 N N . PHE A 1 69 ? -40.050 -2.139 9.306 1.00 59.41 69 PHE A N 1
ATOM 491 C CA . PHE A 1 69 ? -41.397 -1.672 9.024 1.00 59.41 69 PHE A CA 1
ATOM 492 C C . PHE A 1 69 ? -42.416 -2.351 9.951 1.00 59.41 69 PHE A 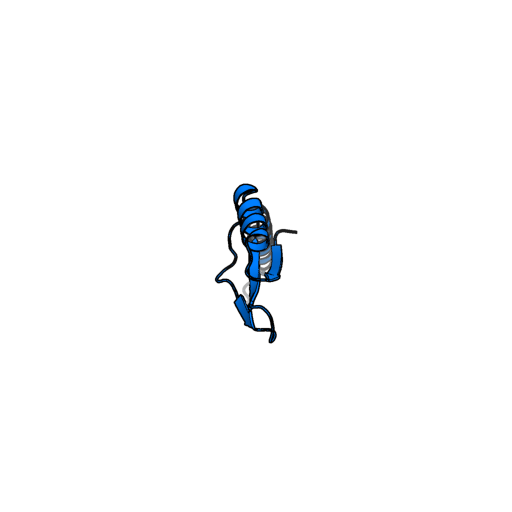C 1
ATOM 494 O O . PHE A 1 69 ? -42.533 -3.579 9.966 1.00 59.41 69 PHE A O 1
ATOM 501 N N . ASP A 1 70 ? -43.176 -1.521 10.670 1.00 66.25 70 ASP A N 1
ATOM 502 C CA . ASP A 1 70 ? -44.287 -1.833 11.579 1.00 66.25 70 ASP A CA 1
ATOM 503 C C . ASP A 1 70 ? -45.449 -2.536 10.840 1.00 66.25 70 ASP A C 1
ATOM 505 O O . ASP A 1 70 ? -46.481 -1.956 10.496 1.00 66.25 70 ASP A O 1
ATOM 509 N N . GLY A 1 71 ? -45.252 -3.812 10.506 1.00 60.56 71 GLY A N 1
ATOM 510 C CA . GLY A 1 71 ? -46.243 -4.657 9.849 1.00 60.56 71 GLY A CA 1
ATOM 511 C C . GLY A 1 71 ? -47.377 -5.034 10.797 1.00 60.56 71 GLY A C 1
ATOM 512 O O . GLY A 1 71 ? -47.450 -6.175 11.249 1.00 60.56 71 GLY A O 1
ATOM 513 N N . GLU A 1 72 ? -48.253 -4.073 11.084 1.00 62.66 72 GLU A N 1
ATOM 514 C CA . GLU A 1 72 ? -49.500 -4.234 11.824 1.00 62.66 72 GLU A CA 1
ATOM 515 C C . GLU A 1 72 ? -50.318 -5.399 11.241 1.00 62.66 72 GLU A C 1
ATOM 517 O O . GLU A 1 72 ? -50.802 -5.365 10.102 1.00 62.66 72 GLU A O 1
ATOM 522 N N . GLY A 1 73 ? -50.447 -6.459 12.042 1.00 64.88 73 GLY A N 1
ATOM 523 C CA . GLY A 1 73 ? -51.214 -7.646 11.708 1.00 64.88 73 GLY A CA 1
ATOM 524 C C . GLY A 1 73 ? -52.653 -7.295 11.343 1.00 64.88 73 GLY A C 1
ATOM 525 O O . GLY A 1 73 ? -53.353 -6.625 12.096 1.00 64.88 73 GLY A O 1
ATOM 526 N N . HIS A 1 74 ? -53.107 -7.787 10.195 1.00 50.22 74 HIS A N 1
ATOM 527 C CA . HIS A 1 74 ? -54.526 -7.838 9.875 1.00 50.22 74 HIS A CA 1
ATOM 528 C C . HIS A 1 74 ? -54.948 -9.302 9.760 1.00 50.22 74 HIS A C 1
ATOM 530 O O . HIS A 1 74 ? -54.381 -10.069 8.979 1.00 50.22 74 HIS A O 1
ATOM 536 N N . ALA A 1 75 ? -55.878 -9.644 10.653 1.00 61.28 75 ALA A N 1
ATOM 537 C CA . ALA A 1 75 ? -56.507 -10.941 10.875 1.00 61.28 75 ALA A CA 1
ATOM 538 C C . ALA A 1 75 ? -57.370 -11.423 9.700 1.00 61.28 75 ALA A C 1
ATOM 540 O O . ALA A 1 75 ? -57.840 -10.570 8.912 1.00 61.28 75 ALA A O 1
#